Protein AF-A0A257LP32-F1 (afdb_monomer)

Foldseek 3Di:
DDPPPVVPVVVVVVVVVVVLVVLLVVLLVQLQVCVVVVVLVSSLVSLVVSCVSVDPALLSLLQSLLSNLLSCVSVVNLVSNVVSLVSNVVSLVVCQVVHHDCDDDPVNPRNDGPVSSVNSVVSSVVSPVRRDDPPPDD

Radius of gyration: 17.49 Å; Cα contacts (8 Å, |Δi|>4): 154; chains: 1; bounding box: 76×23×38 Å

pLDDT: mean 83.45, std 18.97, range [32.53, 98.81]

Nearest PDB structures (foldseek):
  6hft-assembly1_A  TM=5.742E-01  e=3.133E-01  Saccharomyces cerevisiae
  3ieg-assembly2_B  TM=6.751E-01  e=2.410E+00  Mus musculus
  4wne-assembly1_A  TM=7.424E-01  e=3.772E+00  Homo sapiens
  8gl8-assembly1_I  TM=6.131E-01  e=2.798E+00  Flavobacterium johnsoniae
  4wnd-assembly1_A  TM=5.775E-01  e=4.603E+00  Homo sapiens

Sequence (138 aa):
KPMLEEFGGEIELASNNRERELALWRAFGLALLEYRQGNYERAKHWADFAMSFQDRRDYINGAVEPVHAMICFRLGDLGTARVDLERTRKRIDKAFAPELPAAYEPFGQYQGFWWDWIIARTLFREAESVIPGEVTGQ

Solvent-accessible surface area (backbone atoms only — not comparable to full-atom values): 7450 Å² total; per-residue (Å²): 134,83,95,62,74,76,58,51,59,58,53,51,53,51,49,53,52,50,52,51,50,53,50,30,55,49,24,41,52,48,15,54,52,29,43,76,73,67,39,43,69,62,10,42,54,25,35,53,56,33,56,70,69,66,74,86,41,60,32,62,49,28,44,44,29,18,52,41,14,45,33,29,45,76,74,66,40,56,67,61,15,50,54,28,42,53,55,26,49,56,47,50,55,59,55,45,56,95,57,60,60,91,64,22,53,98,85,25,86,75,51,41,42,53,64,43,51,51,51,12,51,52,42,38,53,51,25,59,74,70,46,82,70,82,79,76,73,132

Structure (mmCIF, N/CA/C/O backbone):
data_AF-A0A257LP32-F1
#
_entry.id   AF-A0A257LP32-F1
#
loop_
_atom_site.group_PDB
_atom_site.id
_atom_site.type_symbol
_atom_site.label_atom_id
_atom_site.label_alt_id
_atom_site.label_comp_id
_atom_site.label_asym_id
_atom_site.label_entity_id
_atom_site.label_seq_id
_atom_site.pdbx_PDB_ins_code
_atom_site.Cartn_x
_atom_site.Cartn_y
_atom_site.Cartn_z
_atom_site.occupancy
_atom_site.B_iso_or_equiv
_atom_site.auth_seq_id
_atom_site.auth_comp_id
_atom_site.auth_asym_id
_atom_site.auth_atom_id
_atom_site.pdbx_PDB_model_num
ATOM 1 N N . LYS A 1 1 ? 50.274 3.311 -4.828 1.00 38.53 1 LYS A N 1
ATOM 2 C CA . LYS A 1 1 ? 49.485 4.502 -4.423 1.00 38.53 1 LYS A CA 1
ATOM 3 C C . LYS A 1 1 ? 48.028 4.151 -4.705 1.00 38.53 1 LYS A C 1
ATOM 5 O O . LYS A 1 1 ? 47.788 3.723 -5.827 1.00 38.53 1 LYS A O 1
ATOM 10 N N . PRO A 1 2 ? 47.165 4.080 -3.684 1.00 41.47 2 PRO A N 1
ATOM 11 C CA . PRO A 1 2 ? 46.071 3.114 -3.658 1.00 41.47 2 PRO A CA 1
ATOM 12 C C . PRO A 1 2 ? 44.858 3.574 -4.474 1.00 41.47 2 PRO A C 1
ATOM 14 O O . PRO A 1 2 ? 44.477 4.734 -4.434 1.00 41.47 2 PRO A O 1
ATOM 17 N N . MET A 1 3 ? 44.262 2.615 -5.181 1.00 36.50 3 MET A N 1
ATOM 18 C CA . MET A 1 3 ? 42.987 2.681 -5.903 1.00 36.50 3 MET A CA 1
ATOM 19 C C . MET A 1 3 ? 41.907 2.030 -5.019 1.00 36.50 3 MET A C 1
ATOM 21 O O . MET A 1 3 ? 41.288 1.042 -5.392 1.00 36.50 3 MET A O 1
ATOM 25 N N . LEU A 1 4 ? 41.805 2.485 -3.767 1.00 41.59 4 LEU A N 1
ATOM 26 C CA . LEU A 1 4 ? 40.859 1.959 -2.769 1.00 41.59 4 LEU A CA 1
ATOM 27 C C . LEU A 1 4 ? 40.043 3.065 -2.081 1.00 41.59 4 LEU A C 1
ATOM 29 O O . LEU A 1 4 ? 39.121 2.754 -1.339 1.00 41.59 4 LEU A O 1
ATOM 33 N N . GLU A 1 5 ? 40.339 4.341 -2.340 1.00 41.44 5 GLU A N 1
ATOM 34 C CA . GLU A 1 5 ? 39.628 5.466 -1.713 1.00 41.44 5 GLU A CA 1
ATOM 35 C C . GLU A 1 5 ? 38.336 5.849 -2.462 1.00 41.44 5 GLU A C 1
ATOM 37 O O . GLU A 1 5 ? 37.407 6.354 -1.842 1.00 41.44 5 GLU A O 1
ATOM 42 N N . GLU A 1 6 ? 38.209 5.534 -3.758 1.00 46.12 6 GLU A N 1
ATOM 43 C CA . GLU A 1 6 ? 37.017 5.885 -4.557 1.00 46.12 6 GLU A CA 1
ATOM 44 C C . GLU A 1 6 ? 35.848 4.891 -4.410 1.00 46.12 6 GLU A C 1
ATOM 46 O O . GLU A 1 6 ? 34.691 5.279 -4.538 1.00 46.12 6 GLU A O 1
ATOM 51 N N . PHE A 1 7 ? 36.112 3.628 -4.053 1.00 45.50 7 PHE A N 1
ATOM 52 C CA . PHE A 1 7 ? 35.059 2.612 -3.882 1.00 45.50 7 PHE A CA 1
ATOM 53 C C . PHE A 1 7 ? 34.330 2.687 -2.534 1.00 45.50 7 PHE A C 1
ATOM 55 O O . PHE A 1 7 ? 33.248 2.118 -2.395 1.00 45.50 7 PHE A O 1
ATOM 62 N N . GLY A 1 8 ? 34.893 3.377 -1.538 1.00 41.09 8 GLY A N 1
ATOM 63 C CA . GLY A 1 8 ? 34.284 3.478 -0.208 1.00 41.09 8 GLY A CA 1
ATOM 64 C C . GLY A 1 8 ? 32.920 4.171 -0.242 1.00 41.09 8 GLY A C 1
ATOM 65 O O . GLY A 1 8 ? 31.958 3.659 0.323 1.00 41.09 8 GLY A O 1
ATOM 66 N N . GLY A 1 9 ? 32.815 5.279 -0.985 1.00 47.16 9 GLY A N 1
ATOM 67 C CA . GLY A 1 9 ? 31.583 6.066 -1.072 1.00 47.16 9 GLY A CA 1
ATOM 68 C C . GLY A 1 9 ? 30.442 5.346 -1.795 1.00 47.16 9 GLY A C 1
ATOM 69 O O . GLY A 1 9 ? 29.309 5.371 -1.322 1.00 47.16 9 GLY A O 1
ATOM 70 N N . GLU A 1 10 ? 30.721 4.662 -2.910 1.00 48.38 10 GLU A N 1
ATOM 71 C CA . GLU A 1 10 ? 29.701 3.904 -3.654 1.00 48.38 10 GLU A CA 1
ATOM 72 C C . GLU A 1 10 ? 29.212 2.670 -2.887 1.00 48.38 10 GLU A C 1
ATOM 74 O O . GLU A 1 10 ? 28.014 2.383 -2.888 1.00 48.38 10 GLU A O 1
ATOM 79 N N . ILE A 1 11 ? 30.110 1.966 -2.187 1.00 53.47 11 ILE A N 1
ATOM 80 C CA . ILE A 1 11 ? 29.753 0.810 -1.353 1.00 53.47 11 ILE A CA 1
ATOM 81 C C . ILE A 1 11 ? 28.896 1.248 -0.156 1.00 53.47 11 ILE A C 1
ATOM 83 O O . ILE A 1 11 ? 27.907 0.583 0.150 1.00 53.47 11 ILE A O 1
ATOM 87 N N . GLU A 1 12 ? 29.219 2.378 0.476 1.00 46.22 12 GLU A N 1
ATOM 88 C CA . GLU A 1 12 ? 28.477 2.927 1.619 1.00 46.22 12 GLU A CA 1
ATOM 89 C C . GLU A 1 12 ? 27.109 3.515 1.208 1.00 46.22 12 GLU A C 1
ATOM 91 O O . GLU A 1 12 ? 26.095 3.313 1.877 1.00 46.22 12 GLU A O 1
ATOM 96 N N . LEU A 1 13 ? 27.021 4.173 0.047 1.00 58.09 13 LEU A N 1
ATOM 97 C CA . LEU A 1 13 ? 25.744 4.599 -0.543 1.00 58.09 13 LEU A CA 1
ATOM 98 C C . LEU A 1 13 ? 24.863 3.396 -0.921 1.00 58.09 13 LEU A C 1
ATOM 100 O O . LEU A 1 13 ? 23.653 3.409 -0.677 1.00 58.09 13 LEU A O 1
ATOM 104 N N . ALA A 1 14 ? 25.453 2.339 -1.484 1.00 59.16 14 ALA A N 1
ATOM 105 C CA . ALA A 1 14 ? 24.740 1.115 -1.841 1.00 59.16 14 ALA A CA 1
ATOM 106 C C . ALA A 1 14 ? 24.267 0.323 -0.608 1.00 59.16 14 ALA A C 1
ATOM 108 O O . ALA A 1 14 ? 23.153 -0.212 -0.628 1.00 59.16 14 ALA A O 1
ATOM 109 N N . SER A 1 15 ? 25.056 0.268 0.473 1.00 60.84 15 SER A N 1
ATOM 110 C CA . SER A 1 15 ? 24.628 -0.339 1.742 1.00 60.84 15 SER A CA 1
ATOM 111 C C . SER A 1 15 ? 23.475 0.445 2.363 1.00 60.84 15 SER A C 1
ATOM 113 O O . SER A 1 15 ? 22.459 -0.154 2.714 1.00 60.84 15 SER A O 1
ATOM 115 N N . ASN A 1 16 ? 23.560 1.779 2.369 1.00 73.00 16 ASN A N 1
ATOM 116 C CA . ASN A 1 16 ? 22.495 2.652 2.864 1.00 73.00 16 ASN A CA 1
ATOM 117 C C . ASN A 1 16 ? 21.192 2.488 2.062 1.00 73.00 16 ASN A C 1
ATOM 119 O O . ASN A 1 16 ? 20.107 2.425 2.642 1.00 73.00 16 ASN A O 1
ATOM 123 N N . ASN A 1 17 ? 21.271 2.357 0.735 1.00 75.38 17 ASN A N 1
ATOM 124 C CA . ASN A 1 17 ? 20.090 2.126 -0.105 1.00 75.38 17 ASN A CA 1
ATOM 125 C C . ASN A 1 17 ? 19.451 0.756 0.148 1.00 75.38 17 ASN A C 1
ATOM 127 O O . ASN A 1 17 ? 18.226 0.657 0.240 1.00 75.38 17 ASN A O 1
ATOM 131 N N . ARG A 1 18 ? 20.265 -0.292 0.317 1.00 78.69 18 ARG A N 1
ATOM 132 C CA . ARG A 1 18 ? 19.773 -1.640 0.626 1.00 78.69 18 ARG A CA 1
ATOM 133 C C . ARG A 1 18 ? 19.107 -1.698 1.998 1.00 78.69 18 ARG A C 1
ATOM 135 O O . ARG A 1 18 ? 18.051 -2.307 2.139 1.00 78.69 18 ARG A O 1
ATOM 142 N N . GLU A 1 19 ? 19.701 -1.074 3.008 1.00 85.25 19 GLU A N 1
ATOM 143 C CA . GLU A 1 19 ? 19.128 -1.024 4.355 1.00 85.25 19 GLU A CA 1
ATOM 144 C C . GLU A 1 19 ? 17.804 -0.263 4.382 1.00 85.25 19 GLU A C 1
ATOM 146 O O . GLU A 1 19 ? 16.843 -0.739 4.990 1.00 85.25 19 GLU A O 1
ATOM 151 N N . ARG A 1 20 ? 17.719 0.861 3.658 1.00 85.31 20 ARG A N 1
ATOM 152 C CA . ARG A 1 20 ? 16.470 1.611 3.472 1.00 85.31 20 ARG A CA 1
ATOM 153 C C . ARG A 1 20 ? 15.397 0.769 2.792 1.00 85.31 20 ARG A C 1
ATOM 155 O O . ARG A 1 20 ? 14.271 0.728 3.275 1.00 85.31 20 ARG A O 1
ATOM 162 N N . GLU A 1 21 ? 15.738 0.066 1.716 1.00 85.19 21 GLU A N 1
ATOM 163 C CA . GLU A 1 21 ? 14.793 -0.808 1.016 1.00 85.19 21 GLU A CA 1
ATOM 164 C C . GLU A 1 21 ? 14.319 -1.968 1.902 1.00 85.19 21 GLU A C 1
ATOM 166 O O . GLU A 1 21 ? 13.124 -2.246 1.971 1.00 85.19 21 GLU A O 1
ATOM 171 N N . LEU A 1 22 ? 15.220 -2.605 2.655 1.00 89.56 22 LEU A N 1
ATOM 172 C CA . LEU A 1 22 ? 14.843 -3.645 3.614 1.00 89.56 22 LEU A CA 1
ATOM 173 C C . LEU A 1 22 ? 13.946 -3.100 4.732 1.00 89.56 22 LEU A C 1
ATOM 175 O O . LEU A 1 22 ? 13.008 -3.780 5.148 1.00 89.56 22 LEU A O 1
ATOM 179 N N . ALA A 1 23 ? 14.228 -1.901 5.245 1.00 92.31 23 ALA A N 1
ATOM 180 C CA . ALA A 1 23 ? 13.387 -1.248 6.245 1.00 92.31 23 ALA A CA 1
ATOM 181 C C . ALA A 1 23 ? 11.990 -0.947 5.688 1.00 92.31 23 ALA A C 1
ATOM 183 O O . ALA A 1 23 ? 10.998 -1.210 6.367 1.00 92.31 23 ALA A O 1
ATOM 184 N N . LEU A 1 24 ? 11.912 -0.490 4.436 1.00 93.25 24 LEU A N 1
ATOM 185 C CA . LEU A 1 24 ? 10.655 -0.249 3.744 1.00 93.25 24 LEU A CA 1
ATOM 186 C C . LEU A 1 24 ? 9.842 -1.536 3.607 1.00 93.25 24 LEU A C 1
ATOM 188 O O . LEU A 1 24 ? 8.682 -1.571 4.013 1.00 93.25 24 LEU A O 1
ATOM 192 N N . TRP A 1 25 ? 10.441 -2.611 3.089 1.00 92.31 25 TRP A N 1
ATOM 193 C CA . TRP A 1 25 ? 9.742 -3.886 2.910 1.00 92.31 25 TRP A CA 1
ATOM 194 C C . TRP A 1 25 ? 9.273 -4.489 4.238 1.00 92.31 25 TRP A C 1
ATOM 196 O O . TRP A 1 25 ? 8.182 -5.056 4.313 1.00 92.31 25 TRP A O 1
ATOM 206 N N . ARG A 1 26 ? 10.055 -4.326 5.313 1.00 96.12 26 ARG A N 1
ATOM 207 C CA . ARG A 1 26 ? 9.639 -4.721 6.668 1.00 96.12 26 ARG A CA 1
ATOM 208 C C . ARG A 1 26 ? 8.450 -3.899 7.153 1.00 96.12 26 ARG A C 1
ATOM 210 O O . ARG A 1 26 ? 7.492 -4.475 7.660 1.00 96.12 26 ARG A O 1
ATOM 217 N N . ALA A 1 27 ? 8.494 -2.581 6.980 1.00 97.44 27 ALA A N 1
ATOM 218 C CA . ALA A 1 27 ? 7.411 -1.687 7.370 1.00 97.44 27 ALA A CA 1
ATOM 219 C C . ALA A 1 27 ? 6.120 -1.986 6.594 1.00 97.44 27 ALA A C 1
ATOM 221 O O . ALA A 1 27 ? 5.060 -2.110 7.198 1.00 97.44 27 ALA A O 1
ATOM 222 N N . PHE A 1 28 ? 6.219 -2.220 5.284 1.00 97.19 28 PHE A N 1
ATOM 223 C CA . PHE A 1 28 ? 5.117 -2.713 4.457 1.00 97.19 28 PHE A CA 1
ATOM 224 C C . PHE A 1 28 ? 4.514 -4.013 5.014 1.00 97.19 28 PHE A C 1
ATOM 226 O O . PHE A 1 28 ? 3.300 -4.104 5.204 1.00 97.19 28 PHE A O 1
ATOM 233 N N . GLY A 1 29 ? 5.355 -5.007 5.323 1.00 97.75 29 GLY A N 1
ATOM 234 C CA . GLY A 1 29 ? 4.899 -6.281 5.881 1.00 97.75 29 GLY A CA 1
ATOM 235 C C . GLY A 1 29 ? 4.176 -6.118 7.221 1.00 97.75 29 GLY A C 1
ATOM 236 O O . GLY A 1 29 ? 3.137 -6.742 7.441 1.00 97.75 29 GLY A O 1
ATOM 237 N 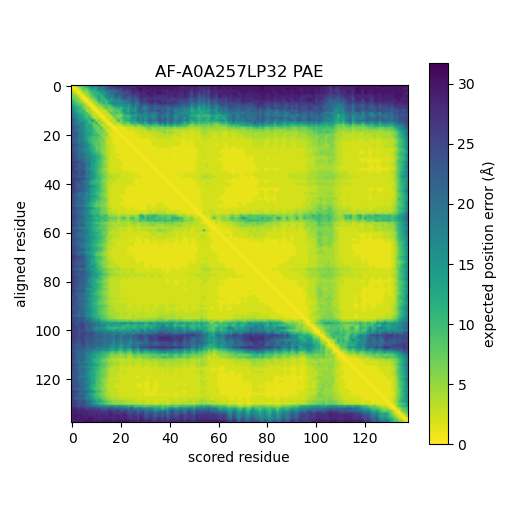N . LEU A 1 30 ? 4.684 -5.243 8.094 1.00 98.56 30 LEU A N 1
ATOM 238 C CA . LEU A 1 30 ? 4.052 -4.917 9.375 1.00 98.56 30 LEU A CA 1
ATOM 239 C C . LEU A 1 30 ? 2.726 -4.171 9.189 1.00 98.56 30 LEU A C 1
ATOM 241 O O . LEU A 1 30 ? 1.750 -4.515 9.849 1.00 98.56 30 LEU A O 1
ATOM 245 N N . ALA A 1 31 ? 2.652 -3.215 8.260 1.00 98.62 31 ALA A N 1
ATOM 246 C CA . ALA A 1 31 ? 1.413 -2.508 7.946 1.00 98.62 31 ALA A CA 1
ATOM 247 C C . ALA A 1 31 ? 0.312 -3.479 7.495 1.00 98.62 31 ALA A C 1
ATOM 249 O O . ALA A 1 31 ? -0.808 -3.434 8.006 1.00 98.62 31 ALA A O 1
ATOM 250 N N . LEU A 1 32 ? 0.644 -4.405 6.589 1.00 98.50 32 LEU A N 1
ATOM 251 C CA . LEU A 1 32 ? -0.299 -5.409 6.098 1.00 98.50 32 LEU A CA 1
ATOM 252 C C . LEU A 1 32 ? -0.734 -6.390 7.199 1.00 98.50 32 LEU A C 1
ATOM 254 O O . LEU A 1 32 ? -1.911 -6.747 7.274 1.00 98.50 32 LEU A O 1
ATOM 258 N N . LEU A 1 33 ? 0.194 -6.822 8.060 1.00 98.75 33 LEU A N 1
ATOM 259 C CA . LEU A 1 33 ? -0.108 -7.698 9.194 1.00 98.75 33 LEU A CA 1
ATOM 260 C C . LEU A 1 33 ? -1.088 -7.035 10.171 1.00 98.75 33 LEU A C 1
ATOM 262 O O . LEU A 1 33 ? -2.118 -7.621 10.499 1.00 98.75 33 LEU A O 1
ATOM 266 N N . GLU A 1 34 ? -0.781 -5.815 10.608 1.00 98.81 34 GLU A N 1
ATOM 267 C CA . GLU A 1 34 ? -1.598 -5.068 11.569 1.00 98.81 34 GLU A CA 1
ATOM 268 C C . GLU A 1 34 ? -2.981 -4.744 10.983 1.00 98.81 34 GLU A C 1
ATOM 270 O O . GLU A 1 34 ? -3.990 -4.900 11.672 1.00 98.81 34 GLU A O 1
ATOM 275 N N . TYR A 1 35 ? -3.058 -4.389 9.691 1.00 98.69 35 TYR A N 1
ATOM 276 C CA . TYR A 1 35 ? -4.332 -4.178 8.995 1.00 98.69 35 TYR A CA 1
ATOM 277 C C . TYR A 1 35 ? -5.213 -5.429 9.051 1.00 98.69 35 TYR A C 1
ATOM 279 O O . TYR A 1 35 ? -6.384 -5.352 9.423 1.00 98.69 35 TYR A O 1
ATOM 287 N N . ARG A 1 36 ? -4.644 -6.600 8.736 1.00 98.25 36 ARG A N 1
ATOM 288 C CA . ARG A 1 36 ? -5.372 -7.880 8.740 1.00 98.25 36 ARG A CA 1
ATOM 289 C C . ARG A 1 36 ? -5.812 -8.325 10.133 1.00 98.25 36 ARG A C 1
ATOM 291 O O . ARG A 1 36 ? -6.768 -9.084 10.245 1.00 98.25 36 ARG A O 1
ATOM 298 N N . GLN A 1 37 ? -5.143 -7.852 11.181 1.00 98.56 37 GLN A N 1
ATOM 299 C CA . GLN A 1 37 ? -5.545 -8.067 12.573 1.00 98.56 37 GLN A CA 1
ATOM 300 C C . GLN A 1 37 ? -6.608 -7.068 13.057 1.00 98.56 37 GLN A C 1
ATOM 302 O O . GLN A 1 37 ? -7.105 -7.206 14.171 1.00 98.56 37 GLN A O 1
ATOM 307 N N . GLY A 1 38 ? -6.975 -6.075 12.239 1.00 98.25 38 GLY A N 1
ATOM 308 C CA . GLY A 1 38 ? -7.906 -5.009 12.616 1.00 98.25 38 GLY A CA 1
ATOM 309 C C . GLY A 1 38 ? -7.263 -3.872 13.418 1.00 98.25 38 GLY A C 1
ATOM 310 O O . GLY A 1 38 ? -7.964 -2.972 13.877 1.00 98.25 38 GLY A O 1
ATOM 311 N N . ASN A 1 39 ? -5.935 -3.869 13.568 1.00 98.62 39 ASN A N 1
ATOM 312 C CA . ASN A 1 39 ? -5.189 -2.853 14.309 1.00 98.62 39 ASN A CA 1
ATOM 313 C C . ASN A 1 39 ? -4.882 -1.642 13.412 1.00 98.62 39 ASN A C 1
ATOM 315 O O . ASN A 1 39 ? -3.724 -1.346 13.116 1.00 98.62 39 ASN A O 1
ATOM 319 N N . TYR A 1 40 ? -5.917 -0.939 12.950 1.00 98.50 40 TYR A N 1
ATOM 320 C CA . TYR A 1 40 ? -5.781 0.053 11.875 1.00 98.50 40 TYR A CA 1
ATOM 321 C C . TYR A 1 40 ? -4.858 1.236 12.209 1.00 98.50 40 TYR A C 1
ATOM 323 O O . TYR A 1 40 ? -4.114 1.677 11.340 1.00 98.50 40 TYR A O 1
ATOM 331 N N . GLU A 1 41 ? -4.817 1.699 13.460 1.00 98.56 41 GLU A N 1
ATOM 332 C CA . GLU A 1 41 ? -3.894 2.769 13.882 1.00 98.56 41 GLU A CA 1
ATOM 333 C C . GLU A 1 41 ? -2.422 2.329 13.823 1.00 98.56 41 GLU A C 1
ATOM 335 O O . GLU A 1 41 ? -1.551 3.049 13.332 1.00 98.56 41 GLU A O 1
ATOM 340 N N . ARG A 1 42 ? -2.128 1.098 14.267 1.00 98.50 42 ARG A N 1
ATOM 341 C CA . ARG A 1 42 ? -0.775 0.525 14.165 1.00 98.50 42 ARG A CA 1
ATOM 342 C C . ARG A 1 42 ? -0.400 0.263 12.713 1.00 98.50 42 ARG A C 1
ATOM 344 O O . ARG A 1 42 ? 0.735 0.516 12.319 1.00 98.50 42 ARG A O 1
ATOM 351 N N . ALA A 1 43 ? -1.355 -0.205 11.914 1.00 98.69 43 ALA A N 1
ATOM 352 C CA . ALA A 1 43 ? -1.173 -0.372 10.482 1.00 98.69 43 ALA A CA 1
ATOM 353 C C . ALA A 1 43 ? -0.811 0.965 9.821 1.00 98.69 43 ALA A C 1
ATOM 355 O O . ALA A 1 43 ? 0.145 1.022 9.046 1.00 98.69 43 ALA A O 1
ATOM 356 N N . LYS A 1 44 ? -1.515 2.048 10.187 1.00 98.44 44 LYS A N 1
ATOM 357 C CA . LYS A 1 44 ? -1.243 3.398 9.689 1.00 98.44 44 LYS A CA 1
ATOM 358 C C . LYS A 1 44 ? 0.163 3.859 10.039 1.00 98.44 44 LYS A C 1
ATOM 360 O O . LYS A 1 44 ? 0.876 4.308 9.151 1.00 98.44 44 LYS A O 1
ATOM 365 N N . HIS A 1 45 ? 0.589 3.672 11.287 1.00 98.38 45 HIS A N 1
ATOM 366 C CA . HIS A 1 45 ? 1.947 4.010 11.710 1.00 98.38 45 HIS A CA 1
ATOM 367 C C . HIS A 1 45 ? 3.019 3.365 10.814 1.00 98.38 45 HIS A C 1
ATOM 369 O O . HIS A 1 45 ? 3.931 4.047 10.351 1.00 98.38 45 HIS A O 1
ATOM 375 N N . TRP A 1 46 ? 2.901 2.063 10.533 1.00 98.44 46 TRP A N 1
ATOM 376 C CA . TRP A 1 46 ? 3.871 1.359 9.691 1.00 98.44 46 TRP A CA 1
ATOM 377 C C . TRP A 1 46 ? 3.795 1.757 8.216 1.00 98.44 46 TRP A C 1
ATOM 379 O O . TRP A 1 46 ? 4.836 1.862 7.566 1.00 98.44 46 TRP A O 1
ATOM 389 N N . ALA A 1 47 ? 2.594 2.004 7.692 1.00 97.94 47 ALA A N 1
ATOM 390 C CA . ALA A 1 47 ? 2.411 2.486 6.327 1.00 97.94 47 ALA A CA 1
ATOM 391 C C . ALA A 1 47 ? 3.006 3.894 6.143 1.00 97.94 47 ALA A C 1
ATOM 393 O O . ALA A 1 47 ? 3.786 4.106 5.215 1.00 97.94 47 ALA A O 1
ATOM 394 N N . ASP A 1 48 ? 2.733 4.820 7.067 1.00 97.19 48 ASP A N 1
ATOM 395 C CA . ASP A 1 48 ? 3.315 6.168 7.075 1.00 97.19 48 ASP A CA 1
ATOM 396 C C . ASP A 1 48 ? 4.844 6.107 7.195 1.00 97.19 48 ASP A C 1
ATOM 398 O O . ASP A 1 48 ? 5.561 6.820 6.490 1.00 97.19 48 ASP A O 1
ATOM 402 N N . PHE A 1 49 ? 5.364 5.210 8.041 1.00 95.94 49 PHE A N 1
ATOM 403 C CA . PHE A 1 49 ? 6.801 4.983 8.162 1.00 95.94 49 PHE A CA 1
ATOM 404 C C . PHE A 1 49 ? 7.408 4.479 6.844 1.00 95.94 49 PHE A C 1
ATOM 406 O O . PHE A 1 49 ? 8.422 5.020 6.405 1.00 95.94 49 PHE A O 1
ATOM 413 N N . ALA A 1 50 ? 6.776 3.517 6.162 1.00 94.88 50 ALA A N 1
ATOM 414 C CA . ALA A 1 50 ? 7.211 3.046 4.844 1.00 94.88 50 ALA A CA 1
ATOM 415 C C . ALA A 1 50 ? 7.191 4.169 3.787 1.00 94.88 50 ALA A C 1
ATOM 417 O O . ALA A 1 50 ? 8.142 4.319 3.020 1.00 94.88 50 ALA A O 1
ATOM 418 N N . MET A 1 51 ? 6.149 5.005 3.774 1.00 93.69 51 MET A N 1
ATOM 419 C CA . MET A 1 51 ? 6.027 6.136 2.845 1.00 93.69 51 MET A CA 1
ATOM 420 C C . MET A 1 51 ? 7.008 7.281 3.150 1.00 93.69 51 MET A C 1
ATOM 422 O O . MET A 1 51 ? 7.407 8.011 2.240 1.00 93.69 51 MET A O 1
ATOM 426 N N . SER A 1 52 ? 7.460 7.421 4.402 1.00 92.44 52 SER A N 1
ATOM 427 C CA . SER A 1 52 ? 8.415 8.463 4.817 1.00 92.44 52 SER A CA 1
ATOM 428 C C . SER A 1 52 ? 9.777 8.361 4.119 1.00 92.44 52 SER A C 1
ATOM 430 O O . SER A 1 52 ? 10.492 9.358 4.003 1.00 92.44 52 SER A O 1
ATOM 432 N N . PHE A 1 53 ? 10.114 7.183 3.582 1.00 87.25 53 PHE A N 1
ATOM 433 C CA . PHE A 1 53 ? 11.325 6.976 2.789 1.00 87.25 53 PHE A CA 1
ATOM 434 C C . PHE A 1 53 ? 11.296 7.696 1.431 1.00 87.25 53 PHE A C 1
ATOM 436 O O . PHE A 1 53 ? 12.362 7.819 0.821 1.00 87.25 53 PHE A O 1
ATOM 443 N N . GLN A 1 54 ? 10.124 8.181 0.986 1.00 82.56 54 GLN A N 1
ATOM 444 C CA . GLN A 1 54 ? 9.911 8.918 -0.269 1.00 82.56 54 GLN A CA 1
ATOM 445 C C . GLN A 1 54 ? 10.531 8.214 -1.485 1.00 82.56 54 GLN A C 1
ATOM 447 O O . GLN A 1 54 ? 11.199 8.833 -2.320 1.00 82.56 54 GLN A O 1
ATOM 452 N N . ASP A 1 55 ? 10.342 6.895 -1.562 1.00 79.69 55 ASP A N 1
ATOM 453 C CA . ASP A 1 55 ? 10.907 6.093 -2.637 1.00 79.69 55 ASP A CA 1
ATOM 454 C C . ASP A 1 55 ? 10.300 6.499 -3.986 1.00 79.69 55 ASP A C 1
ATOM 456 O O . ASP A 1 55 ? 9.095 6.719 -4.110 1.00 79.69 55 ASP A O 1
ATOM 460 N N . ARG A 1 56 ? 11.140 6.628 -5.014 1.00 81.19 56 ARG A N 1
ATOM 461 C CA . ARG A 1 56 ? 10.703 7.022 -6.362 1.00 81.19 56 ARG A CA 1
ATOM 462 C C . ARG A 1 56 ? 10.345 5.826 -7.238 1.00 81.19 56 ARG A C 1
ATOM 464 O O . ARG A 1 56 ? 9.878 6.021 -8.355 1.00 81.19 56 ARG A O 1
ATOM 471 N N . ARG A 1 57 ? 10.598 4.605 -6.768 1.00 85.56 57 ARG A N 1
ATOM 472 C CA . ARG A 1 57 ? 10.401 3.378 -7.534 1.00 85.56 57 ARG A CA 1
ATOM 473 C C . ARG A 1 57 ? 8.937 2.958 -7.474 1.00 85.56 57 ARG A C 1
ATOM 475 O O . ARG A 1 57 ? 8.342 2.849 -6.402 1.00 85.56 57 ARG A O 1
ATOM 482 N N . ASP A 1 58 ? 8.346 2.728 -8.643 1.00 86.00 58 ASP A N 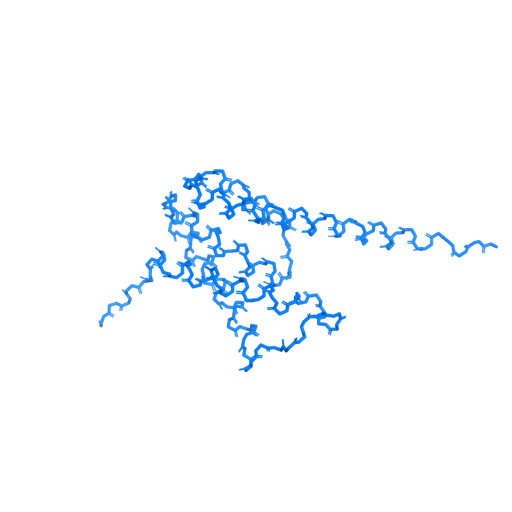1
ATOM 483 C CA . ASP A 1 58 ? 6.901 2.514 -8.746 1.00 86.00 58 ASP A CA 1
ATOM 484 C C . ASP A 1 58 ? 6.453 1.176 -8.126 1.00 86.00 58 ASP A C 1
ATOM 486 O O . ASP A 1 58 ? 5.355 1.116 -7.581 1.00 86.00 58 ASP A O 1
ATOM 490 N N . TYR A 1 59 ? 7.292 0.132 -8.144 1.00 86.19 59 TYR A N 1
ATOM 491 C CA . TYR A 1 59 ? 6.934 -1.203 -7.635 1.00 86.19 59 TYR A CA 1
ATOM 492 C C . TYR A 1 59 ? 6.715 -1.226 -6.117 1.00 86.19 59 TYR A C 1
ATOM 494 O O . TYR A 1 59 ? 5.755 -1.820 -5.629 1.00 86.19 59 TYR A O 1
ATOM 502 N N . ILE A 1 60 ? 7.567 -0.519 -5.371 1.00 87.94 60 ILE A N 1
ATOM 503 C CA . ILE A 1 60 ? 7.445 -0.357 -3.921 1.00 87.94 60 ILE A CA 1
ATOM 504 C C . ILE A 1 60 ? 6.167 0.413 -3.581 1.00 87.94 60 ILE A C 1
ATOM 506 O O . ILE A 1 60 ? 5.354 -0.038 -2.773 1.00 87.94 60 ILE A O 1
ATOM 510 N N . ASN A 1 61 ? 5.967 1.564 -4.226 1.00 91.94 61 ASN A N 1
ATOM 511 C CA . ASN A 1 61 ? 4.801 2.402 -3.962 1.00 91.94 61 ASN A CA 1
ATOM 512 C C . ASN A 1 61 ? 3.505 1.690 -4.364 1.00 91.94 61 ASN A C 1
ATOM 514 O O . ASN A 1 61 ? 2.522 1.761 -3.635 1.00 91.94 61 ASN A O 1
ATOM 518 N N . GLY A 1 62 ? 3.527 0.929 -5.461 1.00 92.00 62 GLY A N 1
ATOM 519 C CA . GLY A 1 62 ? 2.403 0.108 -5.898 1.00 92.00 62 GLY A CA 1
ATOM 520 C C . GLY A 1 62 ? 1.998 -0.972 -4.890 1.00 92.00 62 GLY A C 1
ATOM 521 O O . GLY A 1 62 ? 0.839 -1.376 -4.886 1.00 92.00 62 GLY A O 1
ATOM 522 N N . ALA A 1 63 ? 2.906 -1.425 -4.019 1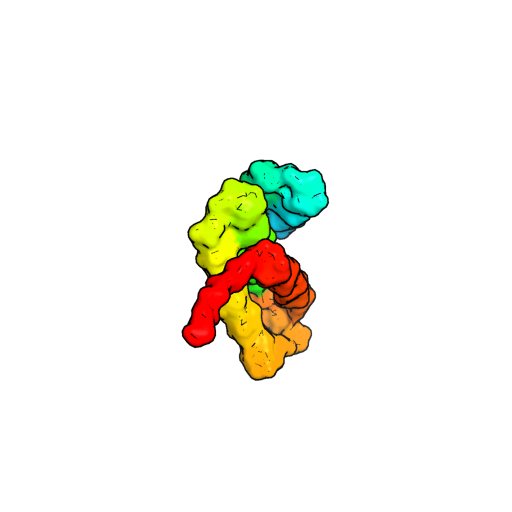.00 94.25 63 ALA A N 1
ATOM 523 C CA . ALA A 1 63 ? 2.585 -2.358 -2.939 1.00 94.25 63 ALA A CA 1
ATOM 524 C C . ALA A 1 63 ? 2.085 -1.649 -1.667 1.00 94.25 63 ALA A C 1
ATOM 526 O O . ALA A 1 63 ? 1.145 -2.124 -1.028 1.00 94.25 63 ALA A O 1
ATOM 527 N N . VAL A 1 64 ? 2.690 -0.516 -1.294 1.00 96.69 64 VAL A N 1
ATOM 528 C CA . VAL A 1 64 ? 2.377 0.202 -0.043 1.00 96.69 64 VAL A CA 1
ATOM 529 C C . VAL A 1 64 ? 1.080 1.011 -0.140 1.00 96.69 64 VAL A C 1
ATOM 531 O O . VAL A 1 64 ? 0.267 0.978 0.785 1.00 96.69 64 VAL A O 1
ATOM 534 N N . GLU A 1 65 ? 0.863 1.724 -1.247 1.00 97.00 65 GLU A N 1
ATOM 535 C CA . GLU A 1 65 ? -0.275 2.639 -1.419 1.00 97.00 65 GLU A CA 1
ATOM 536 C C . GLU A 1 65 ? -1.649 1.955 -1.290 1.00 97.00 65 GLU A C 1
ATOM 538 O O . GLU A 1 65 ? -2.499 2.514 -0.599 1.00 97.00 65 GLU A O 1
ATOM 543 N N . PRO A 1 66 ? -1.901 0.739 -1.820 1.00 98.00 66 PRO A N 1
ATOM 544 C CA . PRO A 1 66 ? -3.182 0.052 -1.619 1.00 98.00 66 PRO A CA 1
ATOM 545 C C . PRO A 1 66 ? -3.472 -0.277 -0.163 1.00 98.00 66 PRO A C 1
ATOM 547 O O . PRO A 1 66 ? -4.608 -0.165 0.295 1.00 98.00 66 PRO A O 1
ATOM 550 N N . VAL A 1 67 ? -2.438 -0.685 0.578 1.00 98.44 67 VAL A N 1
ATOM 551 C CA . VAL A 1 67 ? -2.564 -1.006 2.001 1.00 98.44 67 VAL A CA 1
ATOM 552 C C . VAL A 1 67 ? -2.877 0.266 2.776 1.00 98.44 67 VAL A C 1
ATOM 554 O O . VAL A 1 67 ? -3.819 0.277 3.565 1.00 98.44 67 VAL A O 1
ATOM 557 N N . HIS A 1 68 ? -2.160 1.358 2.501 1.00 98.56 68 HIS A N 1
ATOM 558 C CA . HIS A 1 68 ? -2.447 2.652 3.114 1.00 98.56 68 HIS A CA 1
ATOM 559 C C . HIS A 1 68 ? -3.850 3.163 2.762 1.00 98.56 68 HIS A C 1
ATOM 561 O O . HIS A 1 68 ? -4.576 3.599 3.652 1.00 98.56 68 HIS A O 1
ATOM 567 N N . ALA A 1 69 ? -4.293 2.999 1.513 1.00 98.44 69 ALA A N 1
ATOM 568 C CA . ALA A 1 69 ? -5.642 3.357 1.091 1.00 98.44 69 ALA A CA 1
ATOM 569 C C . ALA A 1 69 ? -6.712 2.611 1.904 1.00 98.44 69 ALA A C 1
ATOM 571 O O . ALA A 1 69 ? -7.647 3.219 2.431 1.00 98.44 69 ALA A O 1
ATOM 572 N N . MET A 1 70 ? -6.554 1.293 2.058 1.00 98.62 70 MET A N 1
ATOM 573 C CA . MET A 1 70 ? -7.454 0.473 2.869 1.00 98.62 70 MET A CA 1
ATOM 574 C C . MET A 1 70 ? -7.434 0.872 4.348 1.00 98.62 70 MET A C 1
ATOM 576 O O . MET A 1 70 ? -8.487 0.885 4.988 1.00 98.62 70 MET A O 1
ATOM 580 N N . ILE A 1 71 ? -6.262 1.202 4.895 1.00 98.75 71 ILE A N 1
ATOM 581 C CA . ILE A 1 71 ? -6.108 1.677 6.275 1.00 98.75 71 ILE A CA 1
ATOM 582 C C . ILE A 1 71 ? -6.846 3.007 6.469 1.00 98.75 71 ILE A C 1
ATOM 584 O O . ILE A 1 71 ? -7.691 3.107 7.358 1.00 98.75 71 ILE A O 1
ATOM 588 N N . CYS A 1 72 ? -6.581 4.003 5.620 1.00 98.50 72 CYS A N 1
ATOM 589 C CA . CYS A 1 72 ? -7.242 5.307 5.658 1.00 98.50 72 CYS A CA 1
ATOM 590 C C . CYS A 1 72 ? -8.760 5.168 5.558 1.00 98.50 72 CYS A C 1
ATOM 592 O O . CYS A 1 72 ? -9.482 5.779 6.342 1.00 98.50 72 CYS A O 1
ATOM 594 N N . PHE A 1 73 ? -9.251 4.294 4.676 1.00 98.38 73 PHE A N 1
ATOM 595 C CA . PHE A 1 73 ? -10.679 4.011 4.572 1.00 98.38 73 PHE A CA 1
ATOM 596 C C . PHE A 1 73 ? -11.264 3.465 5.882 1.00 98.38 73 PHE A C 1
ATOM 598 O O . PHE A 1 73 ? -12.304 3.941 6.335 1.00 98.38 73 PHE A O 1
ATOM 605 N N . ARG A 1 74 ? -10.594 2.498 6.526 1.00 98.19 74 ARG A N 1
ATOM 606 C CA . ARG A 1 74 ? -11.038 1.936 7.818 1.00 98.19 74 ARG A CA 1
ATOM 607 C C . ARG A 1 74 ? -11.029 2.961 8.951 1.00 98.19 74 ARG A C 1
ATOM 609 O O . ARG A 1 74 ? -11.848 2.845 9.857 1.00 98.19 74 ARG A O 1
ATOM 616 N N . LEU A 1 75 ? -10.143 3.951 8.882 1.00 98.25 75 LEU A N 1
ATOM 617 C CA . LEU A 1 75 ? -10.050 5.058 9.838 1.00 98.25 75 LEU A CA 1
ATOM 618 C C . LEU A 1 75 ? -10.961 6.251 9.485 1.00 98.25 75 LEU A C 1
ATOM 620 O O . LEU A 1 75 ? -10.984 7.238 10.214 1.00 98.25 75 LEU A O 1
ATOM 624 N N . GLY A 1 76 ? -11.728 6.175 8.392 1.00 97.56 76 GLY A N 1
ATOM 625 C CA . GLY A 1 76 ? -12.663 7.224 7.969 1.00 97.56 76 GLY A CA 1
ATOM 626 C C . GLY A 1 76 ? -12.048 8.352 7.131 1.00 97.56 76 GLY A C 1
ATOM 627 O O . GLY A 1 76 ? -12.766 9.270 6.736 1.00 97.56 76 GLY A O 1
ATOM 628 N N . ASP A 1 77 ? -10.758 8.283 6.795 1.00 97.25 77 ASP A N 1
ATOM 629 C CA . ASP A 1 77 ? -10.098 9.224 5.885 1.00 97.25 77 ASP A CA 1
ATOM 630 C C . ASP A 1 77 ? -10.315 8.814 4.419 1.00 97.25 77 ASP A C 1
ATOM 632 O O . ASP A 1 77 ? -9.451 8.254 3.737 1.00 97.25 77 ASP A O 1
ATOM 636 N N . LEU A 1 78 ? -11.525 9.090 3.930 1.00 96.25 78 LEU A N 1
ATOM 637 C CA . LEU A 1 78 ? -11.933 8.781 2.558 1.00 96.25 78 LEU A CA 1
ATOM 638 C C . LEU A 1 78 ? -11.137 9.566 1.507 1.00 96.25 78 LEU A C 1
ATOM 640 O O . LEU A 1 78 ? -10.969 9.083 0.386 1.00 96.25 78 LEU A O 1
ATOM 644 N N . GLY A 1 79 ? -10.670 10.770 1.848 1.00 95.88 79 GLY A N 1
ATOM 645 C CA . GLY A 1 79 ? -9.925 11.630 0.932 1.00 95.88 79 GLY A CA 1
ATOM 646 C C . GLY A 1 79 ? -8.586 11.003 0.568 1.00 95.88 79 GLY A C 1
ATOM 647 O O . GLY A 1 79 ? -8.315 10.759 -0.609 1.00 95.88 79 GLY A O 1
ATOM 648 N N . THR A 1 80 ? -7.791 10.662 1.583 1.00 96.81 80 THR A N 1
ATOM 649 C CA . THR A 1 80 ? -6.496 10.002 1.385 1.00 96.81 80 THR A CA 1
ATOM 650 C C . THR A 1 80 ? -6.667 8.620 0.761 1.00 96.81 80 THR A C 1
ATOM 652 O O . THR A 1 80 ? -5.966 8.292 -0.196 1.00 96.81 80 THR A O 1
ATOM 655 N N . ALA A 1 81 ? -7.668 7.850 1.208 1.00 97.88 81 ALA A N 1
ATOM 656 C CA . ALA A 1 81 ? -7.948 6.526 0.657 1.00 97.88 81 ALA A CA 1
ATOM 657 C C . ALA A 1 81 ? -8.166 6.548 -0.864 1.00 97.88 81 ALA A C 1
ATOM 659 O O . ALA A 1 81 ? -7.596 5.737 -1.593 1.00 97.88 81 ALA A O 1
ATOM 660 N N . ARG A 1 82 ? -8.955 7.505 -1.364 1.00 96.38 82 ARG A N 1
ATOM 661 C CA . ARG A 1 82 ? -9.215 7.657 -2.804 1.00 96.38 82 ARG A CA 1
ATOM 662 C C . ARG A 1 82 ? -7.980 8.109 -3.574 1.00 96.38 82 ARG A C 1
ATOM 664 O O . ARG A 1 82 ? -7.731 7.605 -4.666 1.00 96.38 82 ARG A O 1
ATOM 671 N N . VAL A 1 83 ? -7.208 9.041 -3.013 1.00 96.69 83 VAL A N 1
ATOM 672 C CA . VAL A 1 83 ? -5.976 9.537 -3.642 1.00 96.69 83 VAL A CA 1
ATOM 673 C C . VAL A 1 83 ? -4.972 8.404 -3.840 1.00 96.69 83 VAL A C 1
ATOM 675 O O . VAL A 1 83 ? -4.421 8.268 -4.933 1.00 96.69 83 VAL A O 1
ATOM 678 N N . ASP A 1 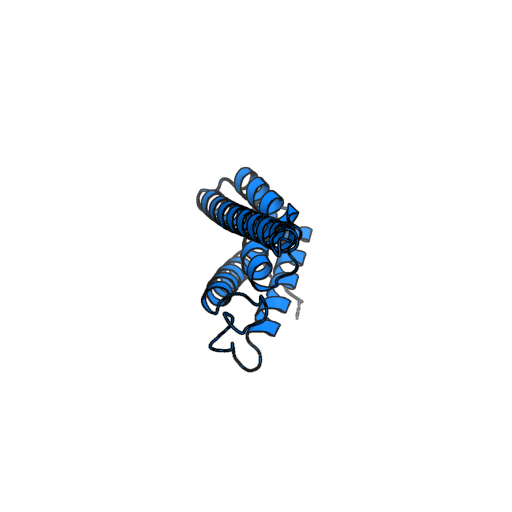84 ? -4.759 7.573 -2.824 1.00 97.06 84 ASP A N 1
ATOM 679 C CA . ASP A 1 84 ? -3.793 6.476 -2.907 1.00 97.06 84 ASP A CA 1
ATOM 680 C C . ASP A 1 84 ? -4.280 5.329 -3.793 1.00 97.06 84 ASP A C 1
ATOM 682 O O . ASP A 1 84 ? -3.488 4.743 -4.538 1.00 97.06 84 ASP A O 1
ATOM 686 N N . LEU A 1 85 ? -5.589 5.061 -3.803 1.00 96.81 85 LEU A N 1
ATOM 687 C CA . LEU A 1 85 ? -6.180 4.100 -4.729 1.00 96.81 85 LEU A CA 1
ATOM 688 C C . LEU A 1 85 ? -5.971 4.532 -6.190 1.00 96.81 85 LEU A C 1
ATOM 690 O O . LEU A 1 85 ? -5.545 3.729 -7.019 1.00 96.81 85 LEU A O 1
ATOM 694 N N . GLU A 1 86 ? -6.201 5.807 -6.506 1.00 96.38 86 GLU A N 1
ATOM 695 C CA . GLU A 1 86 ? -6.010 6.345 -7.858 1.00 96.38 86 GLU A CA 1
ATOM 696 C C . GLU A 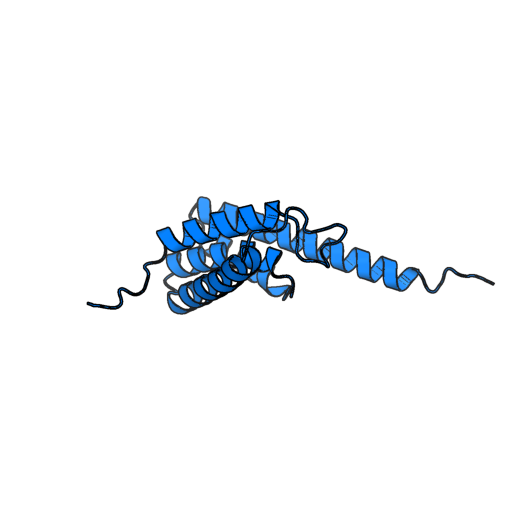1 86 ? -4.530 6.382 -8.273 1.00 96.38 86 GLU A C 1
ATOM 698 O O . GLU A 1 86 ? -4.171 6.074 -9.413 1.00 96.38 86 GLU A O 1
ATOM 703 N N . ARG A 1 87 ? -3.636 6.716 -7.339 1.00 95.38 87 ARG A N 1
ATOM 704 C CA . ARG A 1 87 ? -2.183 6.635 -7.544 1.00 95.38 87 ARG A CA 1
ATOM 705 C C . ARG A 1 87 ? -1.722 5.209 -7.832 1.00 95.38 87 ARG A C 1
ATOM 707 O O . ARG A 1 87 ? -0.911 5.005 -8.741 1.00 95.38 87 ARG A O 1
ATOM 714 N N . THR A 1 88 ? -2.267 4.232 -7.112 1.00 95.06 88 THR A N 1
ATOM 715 C CA . THR A 1 88 ? -1.982 2.821 -7.370 1.00 95.06 88 THR A CA 1
ATOM 716 C C . THR A 1 88 ? -2.495 2.418 -8.748 1.00 95.06 88 THR A C 1
ATOM 718 O O . THR A 1 88 ? -1.731 1.838 -9.519 1.00 95.06 88 THR A O 1
ATOM 721 N N . ARG A 1 89 ? -3.748 2.760 -9.091 1.00 95.38 89 ARG A N 1
ATOM 722 C CA . ARG A 1 89 ? -4.358 2.449 -10.396 1.00 95.38 89 ARG A CA 1
ATOM 723 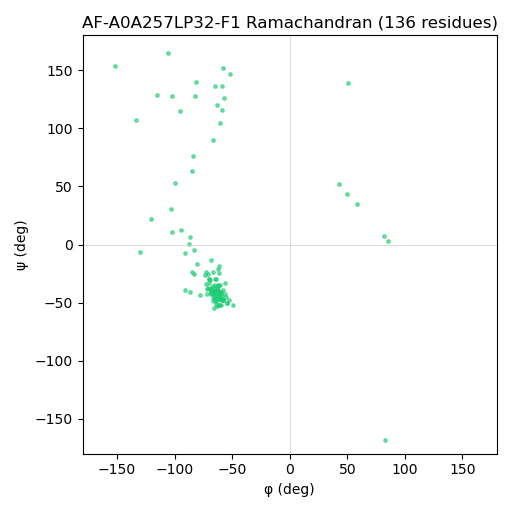C C . ARG A 1 89 ? -3.431 2.853 -11.539 1.00 95.38 89 ARG A C 1
ATOM 725 O O . ARG A 1 89 ? -3.052 2.011 -12.346 1.00 95.38 89 ARG A O 1
ATOM 732 N N . LYS A 1 90 ? -2.954 4.102 -11.531 1.00 93.88 90 LYS A N 1
ATOM 733 C CA . LYS A 1 90 ? -2.021 4.623 -12.547 1.00 93.88 90 LYS A CA 1
ATOM 734 C C . LYS A 1 90 ? -0.726 3.817 -12.655 1.00 93.88 90 LYS A C 1
ATOM 736 O O . LYS A 1 90 ? -0.223 3.626 -13.760 1.00 93.88 90 LYS A O 1
ATOM 741 N N . ARG A 1 91 ? -0.168 3.349 -11.533 1.00 92.00 91 ARG A N 1
ATOM 742 C CA . ARG A 1 91 ? 1.061 2.533 -11.531 1.00 92.00 91 ARG A CA 1
ATOM 743 C C . ARG A 1 91 ? 0.821 1.133 -12.071 1.00 92.00 91 ARG A C 1
ATOM 745 O O . ARG A 1 91 ? 1.626 0.657 -12.864 1.00 92.00 91 ARG A O 1
ATOM 752 N N . ILE A 1 92 ? -0.284 0.501 -11.680 1.00 92.12 92 ILE A N 1
ATOM 753 C CA . ILE A 1 92 ? -0.670 -0.819 -12.185 1.00 92.12 92 ILE A CA 1
ATOM 754 C C . ILE A 1 92 ? -0.964 -0.747 -13.684 1.00 92.12 92 ILE A C 1
ATOM 756 O O . ILE A 1 92 ? -0.404 -1.531 -14.442 1.00 92.12 92 ILE A O 1
ATOM 760 N N . ASP A 1 93 ? -1.755 0.222 -14.136 1.00 91.69 93 ASP A N 1
ATOM 761 C CA . ASP A 1 93 ? -2.079 0.372 -15.557 1.00 91.69 93 ASP A CA 1
ATOM 762 C C . ASP A 1 93 ? -0.814 0.593 -16.397 1.00 91.69 93 ASP A C 1
ATOM 764 O O . ASP A 1 93 ? -0.640 -0.033 -17.441 1.00 91.69 93 ASP A O 1
ATOM 768 N N . LYS A 1 94 ? 0.122 1.415 -15.901 1.00 88.44 94 LYS A N 1
ATOM 769 C CA . LYS A 1 94 ? 1.431 1.627 -16.533 1.00 88.44 94 LYS A CA 1
ATOM 770 C C . LYS A 1 94 ? 2.278 0.351 -16.570 1.00 88.44 94 LYS A C 1
ATOM 772 O O . LYS A 1 94 ? 2.909 0.086 -17.588 1.00 88.44 94 LYS A O 1
ATOM 777 N N . ALA A 1 95 ? 2.323 -0.421 -15.484 1.00 86.94 95 ALA A N 1
ATOM 778 C CA . ALA A 1 95 ? 3.144 -1.630 -15.402 1.00 86.94 95 ALA A CA 1
ATOM 779 C C . ALA A 1 95 ? 2.615 -2.774 -16.285 1.00 86.94 95 ALA A C 1
ATOM 781 O O . ALA A 1 95 ? 3.397 -3.586 -16.766 1.00 86.94 95 ALA A O 1
ATOM 782 N N . PHE A 1 96 ? 1.300 -2.845 -16.514 1.00 88.00 96 PHE A N 1
ATOM 783 C CA . PHE A 1 96 ? 0.655 -3.953 -17.225 1.00 88.00 96 PHE A CA 1
ATOM 784 C C . PHE A 1 96 ? 0.284 -3.644 -18.693 1.00 88.00 96 PHE A C 1
ATOM 786 O O . PHE A 1 96 ? -0.411 -4.457 -19.301 1.00 88.00 96 PHE A O 1
ATOM 793 N N . ALA A 1 97 ? 0.740 -2.527 -19.281 1.00 85.19 97 ALA A N 1
ATOM 794 C CA . ALA A 1 97 ? 0.428 -2.134 -20.664 1.00 85.19 97 ALA A CA 1
ATOM 795 C C . ALA A 1 97 ? 1.672 -2.112 -21.593 1.00 85.19 97 ALA A C 1
ATOM 797 O O . ALA A 1 97 ? 2.643 -1.423 -21.275 1.00 85.19 97 ALA A O 1
ATOM 798 N N . PRO A 1 98 ? 1.656 -2.770 -22.780 1.00 69.44 98 PRO A N 1
ATOM 799 C CA . PRO A 1 98 ? 0.595 -3.640 -23.299 1.00 69.44 98 PRO A CA 1
ATOM 800 C C . PRO A 1 98 ? 0.506 -5.001 -22.586 1.00 69.44 98 PRO A C 1
ATOM 802 O O . PRO A 1 98 ? -0.579 -5.564 -22.547 1.00 69.44 98 PRO A O 1
ATOM 805 N N . GLU A 1 99 ? 1.586 -5.484 -21.967 1.00 72.25 99 GLU A N 1
ATOM 806 C CA . GLU A 1 99 ? 1.615 -6.634 -21.050 1.00 72.25 99 GLU A CA 1
ATOM 807 C C . GLU A 1 99 ? 2.768 -6.447 -20.048 1.00 72.25 99 GLU A C 1
ATOM 809 O O . GLU A 1 99 ? 3.753 -5.779 -20.372 1.00 72.25 99 GLU A O 1
ATOM 814 N N . LEU A 1 100 ? 2.665 -7.030 -18.843 1.00 70.75 100 LEU A N 1
ATOM 815 C CA . LEU A 1 100 ? 3.739 -6.965 -17.841 1.00 70.75 100 LEU A CA 1
ATOM 816 C C . LEU A 1 100 ? 4.996 -7.678 -18.383 1.00 70.75 100 LEU A C 1
ATOM 818 O O . LEU A 1 100 ? 4.927 -8.882 -18.645 1.00 70.75 100 LEU A O 1
ATOM 822 N N . PRO A 1 101 ? 6.148 -6.996 -18.522 1.00 67.75 101 PRO A N 1
ATOM 823 C CA . PRO A 1 101 ? 7.380 -7.636 -18.969 1.00 67.75 101 PRO A CA 1
ATOM 824 C C . PRO A 1 101 ? 7.791 -8.784 -18.040 1.00 67.75 101 PRO A C 1
ATOM 826 O O . PRO A 1 101 ? 7.787 -8.641 -16.818 1.00 67.75 101 PRO A O 1
ATOM 829 N N . ALA A 1 102 ? 8.206 -9.917 -18.617 1.00 58.09 102 ALA A N 1
ATOM 830 C CA . ALA A 1 102 ? 8.628 -11.104 -17.861 1.00 58.09 102 ALA A CA 1
ATOM 831 C C . ALA A 1 102 ? 9.854 -10.860 -16.953 1.00 58.09 102 ALA A C 1
ATOM 833 O O . ALA A 1 102 ? 10.097 -11.633 -16.027 1.00 58.09 102 ALA A O 1
ATOM 834 N N . ALA A 1 103 ? 10.618 -9.792 -17.205 1.00 54.28 103 ALA A N 1
ATOM 835 C CA . ALA A 1 103 ? 11.768 -9.406 -16.403 1.00 54.28 103 ALA A CA 1
ATOM 836 C C . ALA A 1 103 ? 11.741 -7.902 -16.100 1.00 54.28 103 ALA A C 1
ATOM 838 O O . ALA A 1 103 ? 12.065 -7.078 -16.955 1.00 54.28 103 ALA A O 1
ATOM 839 N N . TYR A 1 104 ? 11.430 -7.564 -14.851 1.00 59.38 104 TYR A N 1
ATOM 840 C CA . TYR A 1 104 ? 12.037 -6.410 -14.208 1.00 59.38 104 TYR A CA 1
ATOM 841 C C . TYR A 1 104 ? 13.127 -6.954 -13.264 1.00 59.38 104 TYR A C 1
ATOM 843 O O . TYR A 1 104 ? 12.897 -7.924 -12.550 1.00 59.38 104 TYR A O 1
ATOM 851 N N . GLU A 1 105 ? 14.332 -6.398 -13.422 1.00 60.88 105 GLU A N 1
ATOM 852 C CA . GLU A 1 105 ? 15.638 -6.757 -12.838 1.00 60.88 105 GLU A CA 1
ATOM 853 C C . GLU A 1 105 ? 16.155 -8.220 -12.912 1.00 60.88 105 GLU A C 1
ATOM 855 O O . GLU A 1 105 ? 15.395 -9.179 -12.807 1.00 60.88 105 GLU A O 1
ATOM 860 N N . PRO A 1 106 ? 17.473 -8.419 -13.185 1.00 48.50 106 PRO A N 1
ATOM 861 C CA . PRO A 1 106 ? 18.584 -7.462 -13.026 1.00 48.50 106 PRO A CA 1
ATOM 862 C C . PRO A 1 106 ? 18.858 -6.499 -14.203 1.00 48.50 106 PRO A C 1
ATOM 864 O O . PRO A 1 106 ? 19.807 -5.731 -14.132 1.00 48.50 106 PRO A O 1
ATOM 867 N N . PHE A 1 107 ? 18.032 -6.450 -15.259 1.00 52.94 107 PHE A N 1
ATOM 868 C CA . PHE A 1 107 ? 18.174 -5.443 -16.338 1.00 52.94 107 PHE A CA 1
ATOM 869 C C . PHE A 1 107 ? 16.950 -4.533 -16.532 1.00 52.94 107 PHE A C 1
ATOM 871 O O . PHE A 1 107 ? 16.767 -3.931 -17.586 1.00 52.94 107 PHE A O 1
ATOM 878 N N . GLY A 1 108 ? 16.120 -4.410 -15.497 1.00 54.75 108 GLY A N 1
ATOM 879 C CA . GLY A 1 108 ? 14.900 -3.605 -15.490 1.00 54.75 108 GLY A CA 1
ATOM 880 C C . GLY A 1 108 ? 15.029 -2.282 -14.744 1.00 54.75 108 GLY A C 1
ATOM 881 O O . GLY A 1 108 ? 14.036 -1.865 -14.178 1.00 54.75 108 GLY A O 1
ATOM 882 N N . GLN A 1 109 ? 16.207 -1.649 -14.696 1.00 66.38 109 GLN A N 1
ATOM 883 C CA . GLN A 1 109 ? 16.403 -0.263 -14.224 1.00 66.38 109 GLN A CA 1
ATOM 884 C C . GLN A 1 109 ? 15.620 0.122 -12.947 1.00 66.38 109 GLN A C 1
ATOM 886 O O . GLN A 1 109 ? 14.901 1.123 -12.942 1.00 66.38 109 GLN A O 1
ATOM 891 N N . TYR A 1 110 ? 15.728 -0.656 -11.871 1.00 69.06 110 TYR A N 1
ATOM 892 C C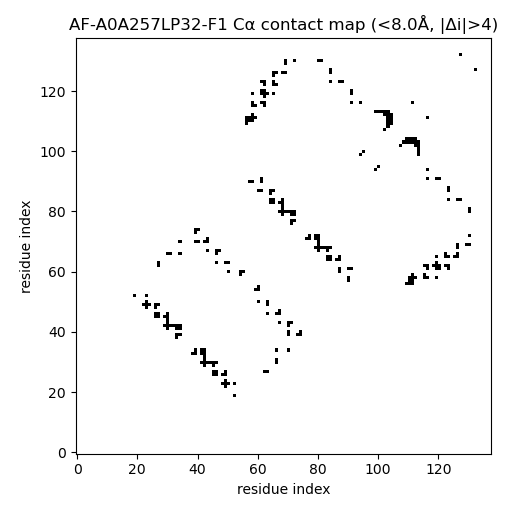A . TYR A 1 110 ? 15.035 -0.409 -10.603 1.00 69.06 110 TYR A CA 1
ATOM 893 C C . TYR A 1 110 ? 13.500 -0.351 -10.719 1.00 69.06 110 TYR A C 1
ATOM 895 O O . TYR A 1 110 ? 12.842 0.418 -10.018 1.00 69.06 110 TYR A O 1
ATOM 903 N N . GLN A 1 111 ? 12.911 -1.159 -11.603 1.00 77.50 111 GLN A N 1
ATOM 904 C CA . GLN A 1 111 ? 11.456 -1.291 -11.779 1.00 77.50 111 GLN A CA 1
ATOM 905 C C . GLN A 1 111 ? 10.855 -2.462 -10.975 1.00 77.50 111 GLN A C 1
ATOM 907 O O . GLN A 1 111 ? 9.699 -2.822 -11.189 1.00 77.50 111 GLN A O 1
ATOM 912 N N . GLY A 1 112 ? 11.617 -3.040 -10.042 1.00 79.56 112 GLY A N 1
ATOM 913 C CA . GLY A 1 112 ? 11.199 -4.167 -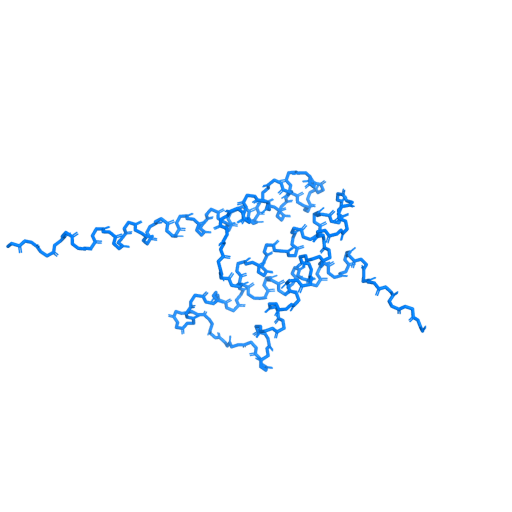9.200 1.00 79.56 112 GLY A CA 1
ATOM 914 C C . GLY A 1 112 ? 11.369 -5.500 -9.905 1.00 79.56 112 GLY A C 1
ATOM 915 O O . GLY A 1 112 ? 11.998 -5.561 -10.950 1.00 79.56 112 GLY A O 1
ATOM 916 N N . PHE A 1 113 ? 10.811 -6.563 -9.351 1.00 84.25 113 PHE A N 1
ATOM 917 C CA . PHE A 1 113 ? 10.649 -7.846 -10.022 1.00 84.25 113 PHE A CA 1
ATOM 918 C C . PHE A 1 113 ? 9.191 -8.059 -10.428 1.00 84.25 113 PHE A C 1
ATOM 920 O O . PHE A 1 113 ? 8.282 -7.394 -9.929 1.00 84.25 113 PHE A O 1
ATOM 927 N N . TRP A 1 114 ? 8.927 -9.022 -11.316 1.00 85.44 114 TRP A N 1
ATOM 928 C CA . TRP A 1 114 ? 7.551 -9.313 -11.742 1.00 85.44 114 TRP A CA 1
ATOM 929 C C . TRP A 1 114 ? 6.631 -9.646 -10.552 1.00 85.44 114 TRP A C 1
ATOM 931 O O . TRP A 1 114 ? 5.452 -9.295 -10.570 1.00 85.44 114 TRP A O 1
ATOM 941 N N . TRP A 1 115 ? 7.156 -10.281 -9.496 1.00 86.75 115 TRP A N 1
ATOM 942 C CA . TRP A 1 115 ? 6.369 -10.644 -8.316 1.00 86.75 115 TRP A CA 1
ATOM 943 C C . TRP A 1 115 ? 5.953 -9.434 -7.476 1.00 86.75 115 TRP A C 1
ATOM 945 O O . TRP A 1 115 ? 4.863 -9.463 -6.906 1.00 86.75 115 TRP A O 1
ATOM 955 N N . ASP A 1 116 ? 6.740 -8.356 -7.454 1.00 89.06 116 ASP A N 1
ATOM 956 C CA . ASP A 1 116 ? 6.375 -7.120 -6.750 1.00 89.06 116 ASP A CA 1
ATOM 957 C C . ASP A 1 116 ? 5.105 -6.518 -7.364 1.00 89.06 116 ASP A C 1
ATOM 959 O O . ASP A 1 116 ? 4.176 -6.124 -6.658 1.00 89.06 116 ASP A O 1
ATOM 963 N N . TRP A 1 117 ? 5.006 -6.558 -8.694 1.00 90.94 117 TRP A N 1
ATOM 964 C CA . TRP A 1 117 ? 3.831 -6.097 -9.431 1.00 90.94 117 TRP A CA 1
ATOM 965 C C . TRP A 1 117 ? 2.605 -6.989 -9.249 1.00 90.94 117 TRP A C 1
ATOM 967 O O . TRP A 1 117 ? 1.476 -6.493 -9.222 1.00 90.94 117 TRP A O 1
ATOM 977 N N . ILE A 1 118 ? 2.797 -8.299 -9.086 1.00 91.94 118 ILE A N 1
ATOM 978 C CA . ILE A 1 118 ? 1.699 -9.214 -8.752 1.00 91.94 118 ILE A CA 1
ATOM 979 C C . ILE A 1 118 ? 1.184 -8.956 -7.333 1.00 91.94 118 ILE A C 1
ATOM 981 O O . ILE A 1 118 ? -0.034 -8.931 -7.133 1.00 91.94 118 ILE A O 1
ATOM 985 N N . ILE A 1 119 ? 2.075 -8.710 -6.367 1.00 93.81 119 ILE A N 1
ATOM 986 C CA . ILE A 1 119 ? 1.701 -8.312 -5.002 1.00 93.81 119 ILE A CA 1
ATOM 987 C C . ILE A 1 119 ? 0.906 -7.002 -5.047 1.00 93.81 119 ILE A C 1
ATOM 989 O O . ILE A 1 119 ? -0.224 -6.958 -4.559 1.00 93.81 119 ILE A O 1
ATOM 993 N N . ALA A 1 120 ? 1.447 -5.977 -5.711 1.00 95.19 120 ALA A N 1
ATOM 994 C CA . ALA A 1 120 ? 0.810 -4.675 -5.883 1.00 95.19 120 ALA A CA 1
ATOM 995 C C . ALA A 1 120 ? -0.594 -4.788 -6.502 1.00 95.19 120 ALA A C 1
ATOM 997 O O . ALA A 1 120 ? -1.568 -4.287 -5.945 1.00 95.19 120 ALA A O 1
ATOM 998 N N . ARG A 1 121 ? -0.741 -5.522 -7.615 1.00 95.31 121 ARG A N 1
ATOM 999 C CA . ARG A 1 121 ? -2.037 -5.710 -8.290 1.00 95.31 121 ARG A CA 1
ATOM 1000 C C . ARG A 1 121 ? -3.046 -6.475 -7.435 1.00 95.31 121 ARG A C 1
ATOM 1002 O O . ARG A 1 121 ? -4.245 -6.212 -7.514 1.00 95.31 121 ARG A O 1
ATOM 1009 N N . THR A 1 122 ? -2.580 -7.439 -6.645 1.00 96.94 122 THR A N 1
ATOM 1010 C CA . THR A 1 122 ? -3.443 -8.211 -5.743 1.00 96.94 122 THR A CA 1
ATOM 1011 C C . THR A 1 122 ? -3.998 -7.315 -4.640 1.00 96.94 122 THR A C 1
ATOM 1013 O O . THR A 1 122 ? -5.209 -7.284 -4.435 1.00 96.94 122 THR A O 1
ATOM 1016 N N . LEU A 1 123 ? -3.133 -6.529 -3.997 1.00 98.19 123 LEU A N 1
ATOM 1017 C CA . LEU A 1 123 ? -3.527 -5.585 -2.950 1.00 98.19 123 LEU A CA 1
ATOM 1018 C C . LEU A 1 123 ? -4.388 -4.444 -3.497 1.00 98.19 123 LEU A C 1
ATOM 1020 O O . LEU A 1 123 ? -5.329 -4.019 -2.838 1.00 98.19 123 LEU A O 1
ATOM 1024 N N . PHE A 1 124 ? -4.116 -3.982 -4.718 1.00 97.69 124 PHE A N 1
ATOM 1025 C CA . PHE A 1 124 ? -4.951 -2.999 -5.402 1.00 97.69 124 PHE A CA 1
ATOM 1026 C C . PHE A 1 124 ? -6.394 -3.488 -5.565 1.00 97.69 124 PHE A C 1
ATOM 1028 O O . PHE A 1 124 ? -7.324 -2.777 -5.203 1.00 97.69 124 PHE A O 1
ATOM 1035 N N . ARG A 1 125 ? -6.591 -4.723 -6.041 1.00 97.69 125 ARG A N 1
ATOM 1036 C CA . ARG A 1 125 ? -7.931 -5.322 -6.178 1.00 97.69 125 ARG A CA 1
ATOM 1037 C C . ARG A 1 125 ? -8.634 -5.490 -4.834 1.00 97.69 125 ARG A C 1
ATOM 1039 O O . ARG A 1 125 ? -9.843 -5.297 -4.748 1.00 97.69 125 ARG A O 1
ATOM 1046 N N . GLU A 1 126 ? -7.885 -5.849 -3.792 1.00 97.81 126 GLU A N 1
ATOM 1047 C CA . GLU A 1 126 ? -8.406 -5.884 -2.423 1.00 97.81 126 GLU A CA 1
ATOM 1048 C C . GLU A 1 126 ? -8.903 -4.488 -2.014 1.00 97.81 126 GLU A C 1
ATOM 1050 O O . GLU A 1 126 ? -10.052 -4.343 -1.597 1.00 97.81 126 GLU A O 1
ATOM 1055 N N . ALA A 1 127 ? -8.099 -3.449 -2.251 1.00 98.00 127 ALA A N 1
ATOM 1056 C CA . ALA A 1 127 ? -8.463 -2.068 -1.962 1.00 98.00 127 ALA A CA 1
ATOM 1057 C C . ALA A 1 127 ? -9.690 -1.595 -2.760 1.00 98.00 127 ALA A C 1
ATOM 1059 O O . ALA A 1 127 ? -10.589 -1.001 -2.170 1.00 98.00 127 ALA A O 1
ATOM 1060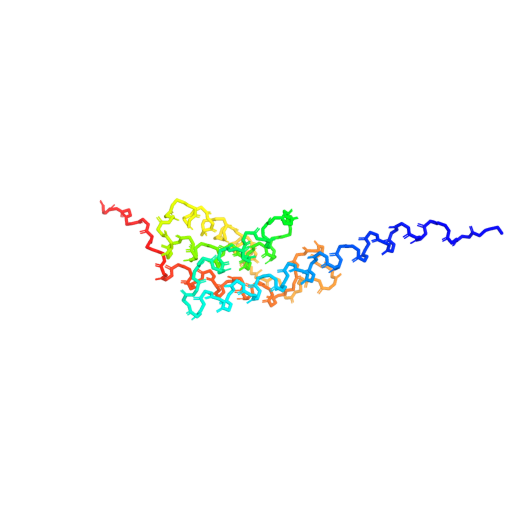 N N . GLU A 1 128 ? -9.788 -1.920 -4.054 1.00 96.81 128 GLU A N 1
ATOM 1061 C CA . GLU A 1 128 ? -10.977 -1.638 -4.877 1.00 96.81 128 GLU A CA 1
ATOM 1062 C C . GLU A 1 128 ? -12.241 -2.323 -4.337 1.00 96.81 128 GLU A C 1
ATOM 1064 O O . GLU A 1 128 ? -13.330 -1.763 -4.422 1.00 96.81 128 GLU A O 1
ATOM 1069 N N . SER A 1 129 ? -12.119 -3.525 -3.767 1.00 96.50 129 SER A N 1
ATOM 1070 C CA . SER A 1 129 ? -13.270 -4.227 -3.185 1.00 96.50 129 SER A CA 1
ATOM 1071 C C . SER A 1 129 ? -13.735 -3.633 -1.850 1.00 96.50 129 SER A C 1
ATOM 1073 O O . SER A 1 129 ? -14.899 -3.779 -1.476 1.00 96.50 129 SER A O 1
ATOM 1075 N N . VAL A 1 130 ? -12.827 -2.978 -1.121 1.00 95.19 130 VAL A N 1
ATOM 1076 C CA . VAL A 1 130 ? -13.079 -2.410 0.210 1.00 95.19 130 VAL A CA 1
ATOM 1077 C C . VAL A 1 130 ? -13.553 -0.963 0.124 1.00 95.19 130 VAL A C 1
ATOM 1079 O O . VAL A 1 130 ? -14.418 -0.559 0.901 1.00 95.19 130 VAL A O 1
ATOM 1082 N N . ILE A 1 131 ? -12.973 -0.183 -0.787 1.00 95.62 131 ILE A N 1
ATOM 1083 C CA . ILE A 1 131 ? -13.203 1.253 -0.923 1.00 95.62 131 ILE A CA 1
ATOM 1084 C C . ILE A 1 131 ? -14.281 1.458 -1.991 1.00 95.62 131 ILE A C 1
ATOM 1086 O O . ILE A 1 131 ? -14.032 1.164 -3.160 1.00 95.62 131 ILE A O 1
ATOM 1090 N N . PRO A 1 132 ? -15.466 1.986 -1.639 1.00 84.19 132 PRO A N 1
ATOM 1091 C CA . PRO A 1 132 ? -16.507 2.260 -2.614 1.00 84.19 132 PRO A CA 1
ATOM 1092 C C . PRO A 1 132 ? -15.977 3.202 -3.695 1.00 84.19 132 PRO A C 1
ATOM 1094 O O . PRO A 1 132 ? -15.492 4.298 -3.389 1.00 84.19 132 PRO A O 1
ATOM 1097 N N . GLY A 1 133 ? -16.104 2.787 -4.955 1.00 69.50 133 GLY A N 1
ATOM 1098 C CA . GLY A 1 133 ? -15.957 3.705 -6.076 1.00 69.50 133 GLY A CA 1
ATOM 1099 C C . GLY A 1 133 ? -16.974 4.838 -5.951 1.00 69.50 133 GLY A C 1
ATOM 1100 O O . GLY A 1 133 ? -18.047 4.667 -5.365 1.00 69.50 133 GLY A O 1
ATOM 1101 N N . GLU A 1 134 ? -16.653 6.012 -6.489 1.00 58.06 134 GLU A N 1
ATOM 1102 C CA . GLU A 1 134 ? -17.705 6.993 -6.729 1.00 58.06 134 GLU A CA 1
ATOM 1103 C C . GLU A 1 134 ? -18.720 6.346 -7.669 1.00 58.06 134 GLU A C 1
ATOM 1105 O O . GLU A 1 134 ? -18.396 5.996 -8.802 1.00 58.06 134 GLU A O 1
ATOM 1110 N N . VAL A 1 135 ? -19.945 6.140 -7.182 1.00 47.56 135 VAL A N 1
ATOM 1111 C CA . VAL A 1 135 ? -21.085 5.896 -8.059 1.00 47.56 135 VAL A CA 1
ATOM 1112 C C . VAL A 1 135 ? -21.277 7.204 -8.815 1.00 47.56 135 VAL A C 1
ATOM 1114 O O . VAL A 1 135 ? -21.964 8.109 -8.343 1.00 47.56 135 VAL A O 1
ATOM 1117 N N . THR A 1 136 ? -20.614 7.350 -9.958 1.00 44.94 136 THR A N 1
ATOM 1118 C CA . THR A 1 136 ? -21.046 8.306 -10.967 1.00 44.94 136 THR A CA 1
ATOM 1119 C C . THR A 1 136 ? -22.446 7.863 -11.366 1.00 44.94 136 THR A C 1
ATOM 1121 O O . THR A 1 136 ? -22.637 6.813 -11.977 1.00 44.94 136 THR A O 1
ATOM 1124 N N . GLY A 1 137 ? -23.435 8.607 -10.868 1.00 41.25 137 GLY A N 1
ATOM 1125 C CA . GLY A 1 137 ? -24.839 8.386 -11.169 1.00 41.25 137 GLY A CA 1
ATOM 1126 C C . GLY A 1 137 ? -25.074 8.313 -12.676 1.00 41.25 137 GLY A C 1
ATOM 1127 O O . GLY A 1 137 ? -24.361 8.950 -13.451 1.00 41.25 137 GLY A O 1
ATOM 1128 N N . GLN A 1 138 ? -26.059 7.483 -13.020 1.00 32.53 138 GLN A N 1
ATOM 1129 C CA . GLN A 1 138 ? -26.689 7.331 -14.333 1.00 32.53 138 GLN A CA 1
ATOM 1130 C C . GLN A 1 138 ? -26.864 8.640 -15.105 1.00 32.53 138 GLN A C 1
ATOM 1132 O O . GLN A 1 138 ? -27.220 9.658 -14.470 1.00 32.53 138 GLN A O 1
#

Mean predicted aligned error: 8.29 Å

Secondary structure (DSSP, 8-state):
--S-SSHHHHHHHHHHHHHHHHHHHHHHHHHHHHHHTT-HHHHHHHHHHHHHT----HHHHHHHHHHHHHHHHHTT-HHHHHHHHHHHHHHHHHHTSS---S--SSSSTT---HHHHHHHHHHHHHHHHHS-------